Protein AF-A0A1W6ZYA7-F1 (afdb_monomer_lite)

Foldseek 3Di:
DLVCQDLVNQVVVCVVVVNDDDPPRSVVVSVVCNVVVVVVVVVPPPDPDPPDDPVVVVVVVVVVPDD

Secondary structure (DSSP, 8-state):
-GGG--HHHHHHHHHHTT----TTHHHHHHHHHHHHHHHHHHS-------SS-THHHHHHHHHS---

Sequence (67 aa):
MADTVSPERIAVIAAAARVPLPEGAAERIAKAVAPVAARMAQTDISVAFEIEPASYIVAARKGAKRD

Organism: NCBI:txid1235591

pLDDT: mean 77.59, std 17.31, range [41.88, 96.81]

Structure (mmCIF, N/CA/C/O backbone):
data_AF-A0A1W6ZYA7-F1
#
_entry.id   AF-A0A1W6ZYA7-F1
#
loop_
_atom_site.group_PDB
_atom_site.id
_atom_site.type_symbol
_atom_site.label_atom_id
_atom_site.label_alt_id
_atom_site.label_comp_id
_atom_site.label_asym_id
_atom_site.label_entity_id
_atom_site.label_seq_id
_atom_site.pdbx_PDB_ins_code
_atom_site.Cartn_x
_atom_site.Cartn_y
_atom_site.Cartn_z
_atom_site.occupancy
_atom_site.B_iso_or_equiv
_atom_site.auth_seq_id
_atom_site.auth_comp_id
_atom_site.auth_asym_id
_atom_site.auth_atom_id
_atom_site.pdbx_PDB_model_num
ATOM 1 N N . MET A 1 1 ? 3.740 7.239 -11.948 1.00 45.56 1 MET A N 1
ATOM 2 C CA . MET A 1 1 ? 4.218 6.619 -10.686 1.00 45.56 1 MET A CA 1
ATOM 3 C C . MET A 1 1 ? 3.417 7.070 -9.461 1.00 45.56 1 MET A C 1
ATOM 5 O O . MET A 1 1 ? 3.145 6.223 -8.628 1.00 45.56 1 MET A O 1
ATOM 9 N N . ALA A 1 2 ? 3.014 8.345 -9.333 1.00 41.88 2 ALA A N 1
ATOM 10 C CA . ALA A 1 2 ? 2.220 8.844 -8.194 1.00 41.88 2 ALA A CA 1
ATOM 11 C C . ALA A 1 2 ? 0.862 8.128 -7.980 1.00 41.88 2 ALA A C 1
ATOM 13 O O . ALA A 1 2 ? 0.416 8.019 -6.845 1.00 41.88 2 ALA A O 1
ATOM 14 N N . ASP A 1 3 ? 0.283 7.518 -9.022 1.00 55.12 3 ASP A N 1
ATOM 15 C CA . ASP A 1 3 ? -0.927 6.670 -8.941 1.00 55.12 3 ASP A CA 1
ATOM 16 C C . ASP A 1 3 ? -0.715 5.288 -8.276 1.00 55.12 3 ASP A C 1
ATOM 18 O O . ASP A 1 3 ? -1.531 4.372 -8.418 1.00 55.12 3 ASP A O 1
ATOM 22 N N . THR A 1 4 ? 0.416 5.054 -7.603 1.00 65.75 4 THR A N 1
ATOM 23 C CA . THR A 1 4 ? 0.745 3.729 -7.041 1.00 65.75 4 THR A CA 1
ATOM 24 C C . THR A 1 4 ? 0.162 3.474 -5.660 1.00 65.75 4 THR A C 1
ATOM 26 O O . THR A 1 4 ? -0.013 2.310 -5.301 1.00 65.75 4 THR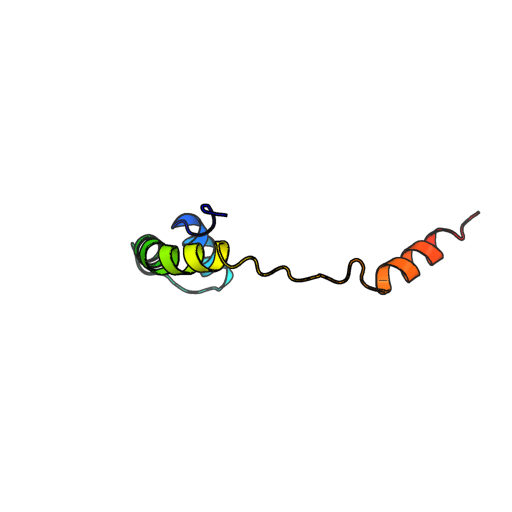 A O 1
ATOM 29 N N . VAL A 1 5 ? -0.190 4.519 -4.908 1.00 83.56 5 VAL A N 1
ATOM 30 C CA . VAL A 1 5 ? -0.654 4.393 -3.520 1.00 83.56 5 VAL A CA 1
ATOM 31 C C . VAL A 1 5 ? -2.019 5.063 -3.365 1.00 83.56 5 VAL A C 1
ATOM 33 O O . VAL A 1 5 ? -2.122 6.188 -2.886 1.00 83.56 5 VAL A O 1
ATOM 36 N N . SER A 1 6 ? -3.074 4.360 -3.785 1.00 91.75 6 SER A N 1
ATOM 37 C CA . SER A 1 6 ? -4.468 4.739 -3.520 1.00 91.75 6 SER A CA 1
ATOM 38 C C . SER A 1 6 ? -5.122 3.756 -2.538 1.00 91.75 6 SER A C 1
ATOM 40 O O . SER A 1 6 ? -4.678 2.601 -2.450 1.00 91.75 6 SER A O 1
ATOM 42 N N . PRO A 1 7 ? -6.174 4.167 -1.806 1.00 93.25 7 PRO A N 1
ATOM 43 C CA . PRO A 1 7 ? -6.928 3.263 -0.940 1.00 93.25 7 PRO A CA 1
ATOM 44 C C . PRO A 1 7 ? -7.469 2.043 -1.703 1.00 93.25 7 PRO A C 1
ATOM 46 O O . PRO A 1 7 ? -7.361 0.918 -1.214 1.00 93.25 7 PRO A O 1
ATOM 49 N N . GLU A 1 8 ? -7.952 2.228 -2.937 1.00 94.19 8 GLU A N 1
ATOM 50 C CA . GLU A 1 8 ? -8.475 1.132 -3.763 1.00 94.19 8 GLU A CA 1
ATOM 51 C C . GLU A 1 8 ? -7.386 0.100 -4.080 1.00 94.19 8 GLU A C 1
ATOM 53 O O . GLU A 1 8 ? -7.612 -1.104 -3.958 1.00 94.19 8 GLU A O 1
ATOM 58 N N . ARG A 1 9 ? -6.169 0.546 -4.426 1.00 92.12 9 ARG A N 1
ATOM 59 C CA . ARG A 1 9 ? -5.044 -0.368 -4.686 1.00 92.12 9 ARG A CA 1
ATOM 60 C C . ARG A 1 9 ? -4.626 -1.138 -3.441 1.00 92.12 9 ARG A C 1
ATOM 62 O O . ARG A 1 9 ? -4.293 -2.317 -3.545 1.00 92.12 9 ARG A O 1
ATOM 69 N N . ILE A 1 10 ? -4.650 -0.499 -2.274 1.00 93.69 10 ILE A N 1
ATOM 70 C CA . ILE A 1 10 ? -4.325 -1.162 -1.006 1.00 93.69 10 ILE A CA 1
ATOM 71 C C . ILE A 1 10 ? -5.355 -2.242 -0.689 1.00 93.69 10 ILE A C 1
ATOM 73 O O . ILE A 1 10 ? -4.965 -3.350 -0.327 1.00 93.69 10 ILE A O 1
ATOM 77 N N . ALA A 1 11 ? -6.645 -1.960 -0.887 1.00 94.38 11 ALA A N 1
ATOM 78 C CA . ALA A 1 11 ? -7.702 -2.951 -0.709 1.00 94.38 11 ALA A CA 1
ATOM 79 C C . ALA A 1 11 ? -7.528 -4.153 -1.656 1.00 94.38 11 ALA A C 1
ATOM 81 O O . ALA A 1 11 ? -7.608 -5.299 -1.213 1.00 94.38 11 ALA A O 1
ATOM 82 N N . VAL A 1 12 ? -7.212 -3.910 -2.935 1.00 94.69 12 VAL A N 1
ATOM 83 C CA . VAL A 1 12 ? -6.956 -4.976 -3.922 1.00 94.69 12 VAL A CA 1
ATOM 84 C C . VAL A 1 12 ? -5.760 -5.845 -3.519 1.00 94.69 12 VAL A C 1
ATOM 86 O O . VAL A 1 12 ? -5.856 -7.073 -3.541 1.00 94.69 12 VAL A O 1
ATOM 89 N N . ILE A 1 13 ? -4.640 -5.234 -3.118 1.00 93.62 13 ILE A N 1
ATOM 90 C CA . ILE A 1 13 ? -3.436 -5.969 -2.700 1.00 93.62 13 ILE A CA 1
ATOM 91 C C . ILE A 1 13 ? -3.706 -6.774 -1.425 1.00 93.62 13 ILE A C 1
ATOM 93 O O . ILE A 1 13 ? -3.322 -7.940 -1.346 1.00 93.62 13 ILE A O 1
ATOM 97 N N . ALA A 1 14 ? -4.396 -6.189 -0.443 1.00 95.31 14 ALA A N 1
ATOM 98 C CA . ALA A 1 14 ? -4.741 -6.880 0.795 1.00 95.31 14 ALA A CA 1
ATOM 99 C C . ALA A 1 14 ? -5.662 -8.082 0.542 1.00 95.31 14 ALA A C 1
ATOM 101 O O . ALA A 1 14 ? -5.424 -9.155 1.095 1.00 95.31 14 ALA A O 1
ATOM 102 N N . ALA A 1 15 ? -6.648 -7.944 -0.351 1.00 95.31 15 ALA A N 1
ATOM 103 C CA . ALA A 1 15 ? -7.513 -9.048 -0.758 1.00 95.31 15 ALA A CA 1
ATOM 104 C C . ALA A 1 15 ? -6.718 -10.180 -1.433 1.00 95.31 15 ALA A C 1
ATOM 106 O O . ALA A 1 15 ? -6.873 -11.345 -1.064 1.00 95.31 15 ALA A O 1
ATOM 107 N N . ALA A 1 16 ? -5.815 -9.846 -2.362 1.00 95.75 16 ALA A N 1
ATOM 108 C CA . ALA A 1 16 ? -4.945 -10.825 -3.017 1.00 95.75 16 ALA A CA 1
ATOM 109 C C . ALA A 1 16 ? -4.018 -11.545 -2.019 1.00 95.75 16 ALA A C 1
ATOM 111 O O . ALA A 1 16 ? -3.808 -12.753 -2.124 1.00 95.75 16 ALA A O 1
ATOM 112 N N . ALA A 1 17 ? -3.516 -10.821 -1.015 1.00 96.31 17 ALA A N 1
ATOM 113 C CA . ALA A 1 17 ? -2.688 -11.358 0.062 1.00 96.31 17 ALA A CA 1
ATOM 114 C C . ALA A 1 17 ? -3.490 -12.044 1.186 1.00 96.31 17 ALA A C 1
ATOM 116 O O . ALA A 1 17 ? -2.892 -12.576 2.119 1.00 96.31 17 ALA A O 1
ATOM 117 N N . ARG A 1 18 ? -4.830 -12.044 1.110 1.00 96.81 18 ARG A N 1
ATOM 118 C CA . ARG A 1 18 ? -5.745 -12.556 2.148 1.00 96.81 18 ARG A CA 1
ATOM 119 C C . ARG A 1 18 ? -5.526 -11.915 3.527 1.00 96.81 18 ARG A C 1
ATOM 121 O O . ARG A 1 18 ? -5.694 -12.569 4.554 1.00 96.81 18 ARG A O 1
ATOM 128 N N . VAL A 1 19 ? -5.169 -10.633 3.551 1.00 96.44 19 VAL A N 1
ATOM 129 C CA . VAL A 1 19 ? -5.021 -9.842 4.777 1.00 96.44 19 VAL A CA 1
ATOM 130 C C . VAL A 1 19 ? -6.336 -9.102 5.047 1.00 96.44 19 VAL A C 1
ATOM 132 O O . VAL A 1 19 ? -6.718 -8.249 4.244 1.00 96.44 19 VAL A O 1
ATOM 135 N N . PRO A 1 20 ? -7.047 -9.391 6.152 1.00 94.94 20 PRO A N 1
ATOM 136 C CA . PRO A 1 20 ? -8.255 -8.656 6.499 1.00 94.94 20 PRO A CA 1
ATOM 137 C C . PRO A 1 20 ? -7.898 -7.227 6.920 1.00 94.94 20 PRO A C 1
ATOM 139 O O . PRO A 1 20 ? -7.027 -7.015 7.766 1.00 94.94 20 PRO A O 1
ATOM 142 N N . LEU A 1 21 ? -8.589 -6.245 6.342 1.00 94.88 21 LEU A N 1
ATOM 143 C CA . LEU A 1 21 ? -8.430 -4.838 6.695 1.00 94.88 21 LEU A CA 1
ATOM 144 C C . LEU A 1 21 ? -9.650 -4.34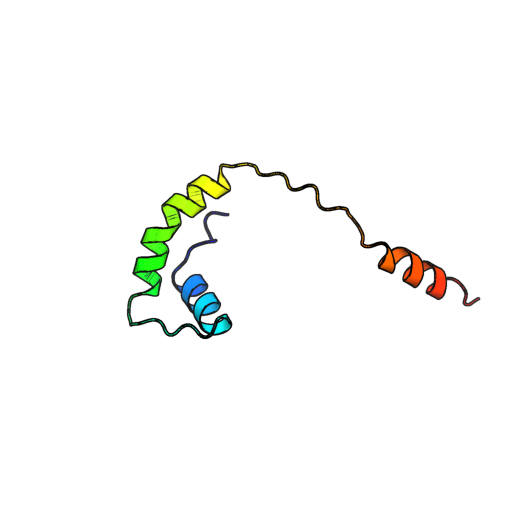7 7.481 1.00 94.88 21 LEU A C 1
ATOM 146 O O . LEU A 1 21 ? -10.777 -4.557 7.031 1.00 94.88 21 LEU A O 1
ATOM 150 N N . PRO A 1 22 ? -9.453 -3.674 8.629 1.00 95.06 22 PRO A N 1
ATOM 151 C CA . PRO A 1 22 ? -10.542 -2.984 9.298 1.00 95.06 22 PRO A CA 1
ATOM 152 C C . PRO A 1 22 ? -11.008 -1.781 8.469 1.00 95.06 22 PRO A C 1
ATOM 154 O O . PRO A 1 22 ? -10.271 -1.251 7.633 1.00 95.06 22 PRO A O 1
ATOM 157 N N . GLU A 1 23 ? -12.227 -1.320 8.728 1.00 94.06 23 GLU A N 1
ATOM 158 C CA . GLU A 1 23 ? -12.802 -0.166 8.039 1.00 94.06 23 GLU A CA 1
ATOM 159 C C . GLU A 1 23 ? -11.904 1.081 8.171 1.00 94.06 23 GLU A C 1
ATOM 161 O O . GLU A 1 23 ? -11.278 1.337 9.211 1.00 94.06 23 GLU A O 1
ATOM 166 N N . GLY A 1 24 ? -11.768 1.831 7.074 1.00 93.69 24 GLY A N 1
ATOM 167 C CA . GLY A 1 24 ? -10.908 3.015 6.998 1.00 93.69 24 GLY A CA 1
ATOM 168 C C . GLY A 1 24 ? -9.398 2.729 7.037 1.00 93.69 24 GLY A C 1
ATOM 169 O 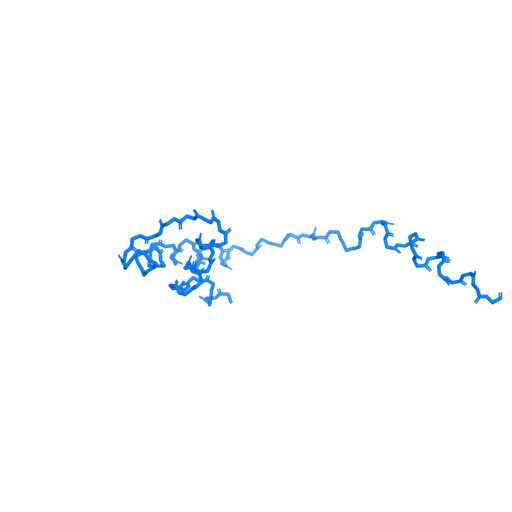O . GLY A 1 24 ? -8.586 3.657 7.103 1.00 93.69 24 GLY A O 1
ATOM 170 N N . ALA A 1 25 ? -8.972 1.460 7.085 1.00 96.19 25 ALA A N 1
ATOM 171 C CA . ALA A 1 25 ? -7.550 1.128 7.137 1.00 96.19 25 ALA A CA 1
ATOM 172 C C . ALA A 1 25 ? -6.840 1.432 5.819 1.00 96.19 25 ALA A C 1
ATOM 174 O O . ALA A 1 25 ? -5.696 1.879 5.853 1.00 96.19 25 ALA A O 1
ATOM 175 N N . ALA A 1 26 ? -7.505 1.231 4.681 1.00 94.62 26 ALA A N 1
ATOM 176 C CA . ALA A 1 26 ? -6.917 1.463 3.366 1.00 94.62 26 ALA A CA 1
ATOM 177 C C . ALA A 1 26 ? -6.479 2.928 3.191 1.00 94.62 26 ALA A C 1
ATOM 179 O O . ALA A 1 26 ? -5.361 3.190 2.753 1.00 94.62 26 ALA A O 1
ATOM 180 N N . GLU A 1 27 ? -7.299 3.880 3.634 1.00 95.31 27 GLU A N 1
ATOM 181 C CA . GLU A 1 27 ? -7.022 5.317 3.605 1.00 95.31 27 GLU A CA 1
ATOM 182 C C . GLU A 1 27 ? -5.859 5.687 4.529 1.00 95.31 27 GLU A C 1
ATOM 184 O O . GLU A 1 27 ? -4.960 6.441 4.145 1.00 95.31 27 GLU A O 1
ATOM 189 N N . ARG A 1 28 ? -5.837 5.128 5.747 1.00 95.75 28 ARG A N 1
ATOM 190 C CA . ARG A 1 28 ? -4.735 5.350 6.697 1.00 95.75 28 ARG A CA 1
ATOM 191 C C . ARG A 1 28 ? -3.414 4.813 6.156 1.00 95.75 28 ARG A C 1
ATOM 193 O O . ARG A 1 28 ? -2.401 5.504 6.246 1.00 95.75 28 ARG A O 1
ATOM 200 N N . ILE A 1 29 ? -3.427 3.609 5.586 1.00 94.69 29 ILE A N 1
ATOM 201 C CA . ILE A 1 29 ? -2.235 2.986 5.003 1.00 94.69 29 ILE A CA 1
ATOM 202 C C . ILE A 1 29 ? -1.782 3.792 3.782 1.00 94.69 29 ILE A C 1
ATOM 204 O O . ILE A 1 29 ? -0.595 4.089 3.681 1.00 94.69 29 ILE A O 1
ATOM 208 N N . ALA A 1 30 ? -2.697 4.231 2.909 1.00 93.38 30 ALA A N 1
ATOM 209 C CA . ALA A 1 30 ? -2.351 5.060 1.753 1.00 93.38 30 ALA A CA 1
ATOM 210 C C . ALA A 1 30 ? -1.605 6.325 2.186 1.00 93.38 30 ALA A C 1
ATOM 212 O O . ALA A 1 30 ? -0.512 6.614 1.697 1.00 93.38 30 ALA A O 1
ATOM 213 N N . LYS A 1 31 ? -2.154 7.031 3.180 1.00 93.38 31 LYS A N 1
ATOM 214 C CA . LYS A 1 31 ? -1.546 8.239 3.740 1.00 93.38 31 LYS A CA 1
ATOM 215 C C . LYS A 1 31 ? -0.177 7.971 4.371 1.00 93.38 31 LYS A C 1
ATOM 217 O O . LYS A 1 31 ? 0.725 8.792 4.229 1.00 93.38 31 LYS A O 1
ATOM 222 N N . ALA A 1 32 ? -0.018 6.843 5.061 1.00 94.25 32 ALA A N 1
ATOM 223 C CA . ALA A 1 32 ? 1.235 6.479 5.719 1.00 94.25 32 ALA A CA 1
ATOM 224 C C . ALA A 1 32 ? 2.339 6.074 4.726 1.00 94.25 32 ALA A C 1
ATOM 226 O O . ALA A 1 32 ? 3.507 6.388 4.943 1.00 94.25 32 ALA A O 1
ATOM 227 N N . VAL A 1 33 ? 1.980 5.391 3.636 1.00 90.88 33 VAL A N 1
ATOM 228 C CA . VAL A 1 33 ? 2.937 4.828 2.669 1.00 90.88 33 VAL A CA 1
ATOM 229 C C . VAL A 1 33 ? 3.319 5.833 1.578 1.00 90.88 33 VAL A C 1
ATOM 231 O O . VAL A 1 33 ? 4.437 5.774 1.064 1.00 90.88 33 VAL A O 1
ATOM 234 N N . ALA A 1 34 ? 2.443 6.791 1.252 1.00 89.38 34 ALA A N 1
ATOM 235 C CA . ALA A 1 34 ? 2.664 7.761 0.177 1.00 89.38 34 ALA A CA 1
ATOM 236 C C . ALA A 1 34 ? 4.018 8.508 0.245 1.00 89.38 34 ALA A C 1
ATOM 238 O O . ALA A 1 34 ? 4.685 8.579 -0.790 1.00 89.38 34 ALA A O 1
ATOM 239 N N . PRO A 1 35 ? 4.506 9.005 1.404 1.00 88.88 35 PRO A N 1
ATOM 240 C CA . PRO A 1 35 ? 5.802 9.688 1.471 1.00 88.88 35 PRO A CA 1
ATOM 241 C C . PRO A 1 35 ? 6.988 8.775 1.133 1.00 88.88 35 PRO A C 1
ATOM 243 O O . PRO A 1 35 ? 7.925 9.188 0.4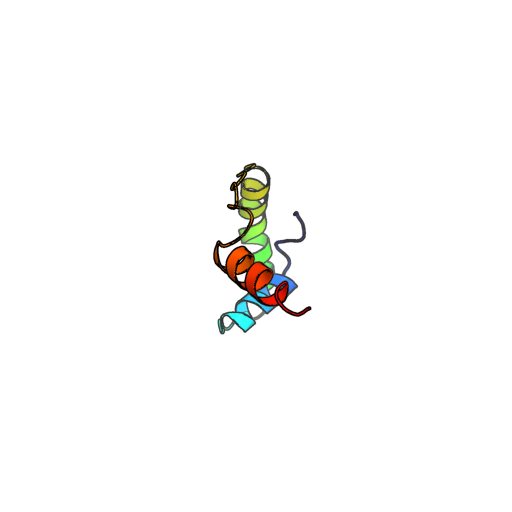50 1.00 88.88 35 PRO A O 1
ATOM 246 N N . VAL A 1 36 ? 6.944 7.518 1.587 1.00 87.44 36 VAL A N 1
ATOM 247 C CA . VAL A 1 36 ? 8.001 6.528 1.324 1.00 87.44 36 VAL A CA 1
ATOM 248 C C . VAL A 1 36 ? 7.992 6.129 -0.147 1.00 87.44 36 VAL A C 1
ATOM 250 O O . VAL A 1 36 ? 9.042 6.119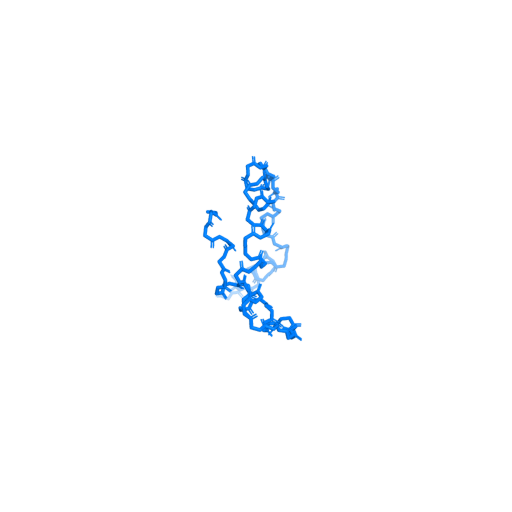 -0.786 1.00 87.44 36 VAL A O 1
ATOM 253 N N . ALA A 1 37 ? 6.807 5.874 -0.706 1.00 85.38 37 ALA A N 1
ATOM 254 C CA . ALA A 1 37 ? 6.645 5.561 -2.121 1.00 85.38 37 ALA A CA 1
ATOM 255 C C . ALA A 1 37 ? 7.120 6.713 -3.020 1.00 85.38 37 ALA A C 1
ATOM 257 O O . ALA A 1 37 ? 7.813 6.470 -4.006 1.00 85.38 37 ALA A O 1
ATOM 258 N N . ALA A 1 38 ? 6.825 7.965 -2.653 1.00 85.25 38 ALA A N 1
ATOM 259 C CA . ALA A 1 38 ? 7.311 9.141 -3.369 1.00 85.25 38 ALA A CA 1
ATOM 260 C C . ALA A 1 38 ? 8.845 9.237 -3.344 1.00 85.25 38 ALA A C 1
ATOM 262 O O . ALA A 1 38 ? 9.461 9.482 -4.379 1.00 85.25 38 ALA A O 1
ATOM 263 N N . ARG A 1 39 ? 9.476 8.979 -2.190 1.00 84.12 39 ARG A N 1
ATOM 264 C CA . ARG A 1 39 ? 10.942 8.949 -2.069 1.00 84.12 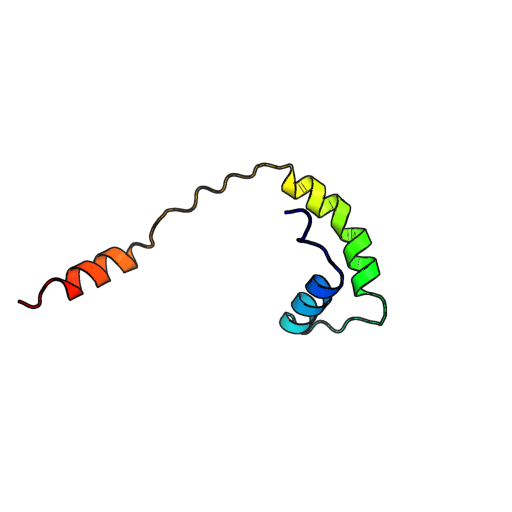39 ARG A CA 1
ATOM 265 C C . ARG A 1 39 ? 11.569 7.826 -2.900 1.00 84.12 39 ARG A C 1
ATOM 267 O O . ARG A 1 39 ? 12.575 8.050 -3.568 1.00 84.12 39 ARG A O 1
ATOM 274 N N . MET A 1 40 ? 10.975 6.634 -2.894 1.00 81.31 40 MET A N 1
ATOM 275 C CA . MET A 1 40 ? 11.428 5.520 -3.734 1.00 81.31 40 MET A CA 1
ATOM 276 C C . MET A 1 40 ? 11.286 5.833 -5.221 1.00 81.31 40 MET A C 1
ATOM 278 O O . MET A 1 40 ? 12.209 5.561 -5.971 1.00 81.31 40 MET A O 1
ATOM 282 N N . ALA A 1 41 ? 10.184 6.453 -5.644 1.00 80.12 41 ALA A N 1
ATOM 283 C CA . ALA A 1 41 ? 9.979 6.836 -7.040 1.00 80.12 41 ALA A CA 1
ATOM 284 C C . ALA A 1 41 ? 11.004 7.868 -7.544 1.00 80.12 41 ALA A C 1
ATOM 286 O O . ALA A 1 41 ? 11.271 7.922 -8.738 1.00 80.12 41 ALA A O 1
ATOM 287 N N . GLN A 1 42 ? 11.569 8.684 -6.648 1.00 80.12 42 GLN A N 1
ATOM 288 C CA . GLN A 1 42 ? 12.672 9.603 -6.960 1.00 80.12 42 GLN A CA 1
ATOM 289 C C . GLN A 1 42 ? 14.036 8.911 -6.994 1.00 80.12 42 GLN A C 1
ATOM 291 O O . GLN A 1 42 ? 14.997 9.461 -7.526 1.00 80.12 42 GLN A O 1
ATOM 296 N N . THR A 1 43 ? 14.140 7.727 -6.392 1.00 72.75 43 THR A N 1
ATOM 297 C CA . THR A 1 43 ? 15.358 6.928 -6.435 1.00 72.75 43 THR A CA 1
ATOM 298 C C . THR A 1 43 ? 15.324 6.184 -7.765 1.00 72.75 43 THR A C 1
ATOM 300 O O . THR A 1 43 ? 14.627 5.182 -7.894 1.00 72.75 43 THR A O 1
ATOM 303 N N . ASP A 1 44 ? 16.001 6.721 -8.779 1.00 64.81 44 ASP A N 1
ATOM 304 C CA . ASP A 1 44 ? 16.065 6.141 -10.124 1.00 64.81 44 ASP A CA 1
ATOM 305 C C . ASP A 1 44 ? 16.899 4.847 -10.106 1.00 64.81 44 ASP A C 1
ATOM 307 O O . ASP A 1 44 ? 18.077 4.807 -10.463 1.00 64.81 44 ASP A O 1
ATOM 311 N N . ILE A 1 45 ? 16.310 3.778 -9.563 1.00 67.25 45 ILE A N 1
ATOM 312 C CA . ILE A 1 45 ? 16.921 2.453 -9.509 1.00 67.25 45 ILE A CA 1
ATOM 313 C C . ILE A 1 45 ? 16.683 1.803 -10.869 1.00 67.25 45 ILE A C 1
ATOM 315 O O . ILE A 1 45 ? 15.705 1.083 -11.077 1.00 67.25 45 ILE A O 1
ATOM 319 N N . SER A 1 46 ? 17.597 2.064 -11.801 1.00 67.88 46 SER A N 1
ATOM 320 C CA . SER A 1 46 ? 17.674 1.320 -13.054 1.00 67.88 46 SER A CA 1
ATOM 321 C C . SER A 1 46 ? 18.117 -0.111 -12.753 1.00 67.88 46 SER A C 1
ATOM 323 O O . SER A 1 46 ? 19.295 -0.392 -12.525 1.00 67.88 46 SER A O 1
ATOM 325 N N . VAL A 1 47 ? 17.152 -1.028 -12.701 1.00 65.38 47 VAL A N 1
ATOM 326 C CA . VAL A 1 47 ? 17.427 -2.464 -12.701 1.00 65.38 47 VAL A CA 1
ATOM 327 C C . VAL A 1 47 ? 17.551 -2.881 -14.161 1.00 65.38 47 VAL A C 1
ATOM 329 O O . VAL A 1 47 ? 16.555 -2.932 -14.883 1.00 65.38 47 VAL A O 1
ATOM 332 N N . ALA A 1 48 ? 18.777 -3.157 -14.608 1.00 65.56 48 ALA A N 1
ATOM 333 C CA . ALA A 1 48 ? 19.009 -3.773 -15.906 1.00 65.56 48 ALA A CA 1
ATOM 334 C C . ALA A 1 48 ? 18.454 -5.202 -15.861 1.00 65.56 48 ALA A C 1
ATOM 336 O O . ALA A 1 48 ? 19.109 -6.125 -15.383 1.00 65.56 48 ALA A O 1
ATOM 337 N N . PHE A 1 49 ? 17.209 -5.377 -16.298 1.00 63.09 49 PHE A N 1
ATOM 338 C CA . PHE A 1 49 ? 16.670 -6.706 -16.538 1.00 63.09 49 PHE A CA 1
ATOM 339 C C . PHE A 1 49 ? 17.424 -7.309 -17.724 1.00 63.09 49 PHE A C 1
ATOM 341 O O . PHE A 1 49 ? 17.505 -6.682 -18.782 1.00 63.09 49 PHE A O 1
ATOM 348 N N . GLU A 1 50 ? 17.977 -8.511 -17.558 1.00 63.78 50 GLU A N 1
ATOM 349 C CA . GLU A 1 50 ? 18.444 -9.299 -18.697 1.00 63.78 50 GLU A CA 1
ATOM 350 C C . GLU A 1 50 ? 17.249 -9.515 -19.632 1.00 63.78 50 GLU A C 1
ATOM 352 O O . GLU A 1 50 ? 16.243 -10.132 -19.272 1.00 63.78 50 GLU A O 1
ATOM 357 N N . ILE A 1 51 ? 17.323 -8.905 -20.812 1.00 67.31 51 ILE A N 1
ATOM 358 C CA . ILE A 1 51 ? 16.293 -9.020 -21.834 1.00 67.31 51 ILE A CA 1
ATOM 359 C C . ILE A 1 51 ? 16.446 -10.415 -22.457 1.00 67.31 51 ILE A C 1
ATOM 361 O O . ILE A 1 51 ? 17.494 -10.745 -23.002 1.00 67.31 51 ILE A O 1
ATOM 365 N N . GLU A 1 52 ? 15.362 -11.183 -22.355 1.00 57.84 52 GLU A N 1
ATOM 366 C CA . GLU A 1 52 ? 15.123 -12.577 -22.764 1.00 57.84 52 GLU A CA 1
ATOM 367 C C . GLU A 1 52 ? 15.685 -13.712 -21.878 1.00 57.84 52 GLU A C 1
ATOM 369 O O . GLU A 1 52 ? 16.896 -13.921 -21.793 1.00 57.84 52 GLU A O 1
ATOM 374 N N . PRO A 1 53 ? 14.805 -14.569 -21.308 1.00 58.19 53 PRO A N 1
ATOM 375 C CA . PRO A 1 53 ? 15.239 -15.843 -20.761 1.00 58.19 53 PRO A CA 1
ATOM 376 C C . PRO A 1 53 ? 15.702 -16.758 -21.901 1.00 58.19 53 PRO A C 1
ATOM 378 O O . PRO A 1 53 ? 15.011 -16.925 -22.908 1.00 58.19 53 PRO A O 1
ATOM 381 N N . ALA A 1 54 ? 16.844 -17.425 -21.709 1.00 57.97 54 ALA A N 1
ATOM 382 C CA . ALA A 1 54 ? 17.450 -18.359 -22.668 1.00 57.97 54 ALA A CA 1
ATOM 383 C C . ALA A 1 54 ? 16.490 -19.452 -23.198 1.00 57.97 54 ALA A C 1
ATOM 385 O O . ALA A 1 54 ? 16.738 -20.058 -24.243 1.00 57.97 54 ALA A O 1
ATOM 386 N N . SER A 1 55 ? 15.370 -19.693 -22.509 1.00 56.44 55 SER A N 1
ATOM 387 C CA . SER A 1 55 ? 14.308 -20.604 -22.934 1.00 56.44 55 SER A CA 1
ATOM 388 C C . SER A 1 55 ? 13.553 -20.149 -24.192 1.00 56.44 55 SER A C 1
ATOM 390 O O . SER A 1 55 ? 13.033 -21.006 -24.910 1.00 56.44 55 SER A O 1
ATOM 392 N N . TYR A 1 56 ? 13.524 -18.851 -24.520 1.00 58.88 56 TYR A N 1
ATOM 393 C CA . TYR A 1 56 ? 12.803 -18.345 -25.695 1.00 58.88 56 TYR A CA 1
ATOM 394 C C . TYR A 1 56 ? 13.534 -18.650 -27.017 1.00 58.88 56 TYR A C 1
ATOM 396 O O . TYR A 1 56 ? 12.921 -19.135 -27.972 1.00 58.88 56 TYR A O 1
ATOM 404 N N . ILE A 1 57 ? 14.867 -18.513 -27.053 1.00 56.44 57 ILE A N 1
ATOM 405 C CA . ILE A 1 57 ? 15.682 -18.809 -28.250 1.00 56.44 57 ILE A CA 1
ATOM 406 C C . ILE A 1 57 ? 15.607 -20.297 -28.639 1.00 56.44 57 ILE A C 1
ATOM 408 O O . ILE A 1 57 ? 15.601 -20.637 -29.827 1.00 56.44 57 ILE A O 1
ATOM 412 N N . VAL A 1 58 ? 15.508 -21.204 -27.660 1.00 58.69 58 VAL A N 1
ATOM 413 C CA . VAL A 1 58 ? 15.402 -22.651 -27.920 1.00 58.69 58 VAL A CA 1
ATOM 414 C C . VAL A 1 58 ? 14.036 -23.018 -28.515 1.00 58.69 58 VAL A C 1
ATOM 416 O O . VAL A 1 58 ? 13.971 -23.837 -29.434 1.00 58.69 58 VAL A O 1
ATOM 419 N N . ALA A 1 59 ? 12.950 -22.394 -28.048 1.00 59.72 59 ALA A N 1
ATOM 420 C CA . ALA A 1 59 ? 11.608 -22.637 -28.576 1.00 59.72 59 ALA A CA 1
ATOM 421 C C . ALA A 1 59 ? 11.424 -22.063 -29.994 1.00 59.72 59 ALA A C 1
ATOM 423 O O . ALA A 1 59 ? 10.914 -22.759 -30.875 1.00 59.72 59 ALA A O 1
ATOM 424 N N . ALA A 1 60 ? 11.917 -20.845 -30.251 1.00 58.97 60 ALA A N 1
ATOM 425 C CA . ALA A 1 60 ? 11.814 -20.194 -31.560 1.00 58.97 60 ALA A CA 1
ATOM 426 C C . ALA A 1 60 ? 12.571 -20.957 -32.666 1.00 58.97 60 ALA A C 1
ATOM 428 O O . ALA A 1 60 ? 12.054 -21.143 -33.769 1.00 58.97 60 ALA A O 1
ATOM 429 N N . ARG A 1 61 ? 13.761 -21.500 -32.366 1.00 57.97 61 ARG A N 1
ATOM 430 C CA . ARG A 1 61 ? 14.538 -22.309 -33.329 1.00 57.97 61 ARG A CA 1
ATOM 431 C C . ARG A 1 61 ? 13.915 -23.673 -33.629 1.00 57.97 61 ARG A C 1
ATOM 433 O O . ARG A 1 61 ? 14.150 -24.219 -34.704 1.00 57.97 61 ARG A O 1
ATOM 440 N N . LYS A 1 62 ? 13.116 -24.229 -32.712 1.00 56.34 62 LYS A N 1
ATOM 441 C CA . LYS A 1 62 ? 12.429 -25.515 -32.916 1.00 56.34 62 LYS A CA 1
ATOM 442 C C . LYS A 1 62 ? 11.166 -25.375 -33.779 1.00 56.34 62 LYS A C 1
ATOM 444 O O . LYS A 1 62 ? 10.805 -26.330 -34.457 1.00 56.34 62 LYS A O 1
ATOM 449 N N . GLY A 1 63 ? 10.535 -24.197 -33.789 1.00 54.78 63 GLY A N 1
ATOM 450 C CA . GLY A 1 63 ? 9.380 -23.886 -34.643 1.00 54.78 63 GLY A CA 1
ATOM 451 C C . GLY A 1 63 ? 9.729 -23.555 -36.100 1.00 54.78 63 GLY A C 1
ATOM 452 O O . GLY A 1 63 ? 8.920 -23.811 -36.981 1.00 54.78 63 GLY A O 1
ATOM 453 N N . ALA A 1 64 ? 10.941 -23.056 -36.371 1.00 54.97 64 ALA A N 1
ATOM 454 C CA . ALA A 1 64 ? 11.388 -22.661 -37.715 1.00 54.97 64 ALA A CA 1
ATOM 455 C C . ALA A 1 64 ? 11.853 -23.828 -38.617 1.00 54.97 64 ALA A C 1
ATOM 457 O O . ALA A 1 64 ? 12.258 -23.605 -39.753 1.00 54.97 64 ALA A O 1
ATOM 458 N N . LYS A 1 65 ? 11.822 -25.076 -38.125 1.00 54.09 65 LYS A N 1
ATOM 459 C CA . LYS A 1 65 ? 12.132 -26.291 -38.900 1.00 54.09 65 LYS A CA 1
ATOM 460 C C . LYS A 1 65 ? 10.850 -27.066 -39.213 1.00 54.09 65 LYS A C 1
ATOM 462 O O . LYS A 1 65 ? 10.653 -28.190 -38.758 1.00 54.09 65 LYS A O 1
ATOM 467 N N . ARG A 1 66 ? 9.957 -26.429 -39.961 1.00 53.84 66 ARG A N 1
ATOM 468 C CA . ARG A 1 66 ? 8.883 -27.084 -40.709 1.00 53.84 66 ARG A CA 1
ATOM 469 C C . ARG A 1 66 ? 8.690 -26.312 -42.007 1.00 53.84 66 ARG A C 1
ATOM 471 O O . ARG A 1 66 ? 7.844 -25.435 -42.054 1.00 53.84 66 ARG A O 1
ATOM 478 N N . ASP A 1 67 ? 9.544 -26.637 -42.968 1.00 47.12 67 ASP A N 1
ATOM 479 C CA . ASP A 1 67 ? 9.290 -26.684 -44.410 1.00 47.12 67 ASP A CA 1
ATOM 480 C C . ASP A 1 67 ? 10.284 -27.694 -45.004 1.00 47.12 67 ASP A C 1
ATOM 482 O O . ASP A 1 67 ? 11.477 -27.650 -44.607 1.00 47.12 67 ASP A O 1
#

Radius of gyration: 20.41 Å; chains: 1; bounding box: 32×37×54 Å